Protein AF-0000000075698407 (afdb_homodimer)

Solvent-accessible surface area (backbone atoms only — not comparable to full-atom values): 7975 Å² total; per-residue (Å²): 105,67,64,55,52,54,50,34,71,73,35,62,87,47,36,61,51,39,64,70,46,42,46,52,50,50,52,54,34,52,54,51,49,52,51,50,51,51,53,51,50,54,42,42,74,71,68,47,89,70,82,80,83,51,67,47,50,51,42,17,53,43,33,60,74,62,37,86,85,107,107,68,64,56,52,55,52,34,72,73,36,61,88,47,36,61,51,38,64,70,48,42,47,52,50,49,52,52,33,51,53,50,48,54,52,51,51,51,54,52,49,53,42,40,74,72,67,48,91,70,82,81,85,50,67,48,50,50,41,16,53,44,32,61,72,60,38,87,85,108

Nearest PDB structures (foldseek):
  3gei-assembly2_C  TM=5.687E-01  e=6.406E+00  Chlorobaculum tepidum
  3gee-assembly1_A-2  TM=4.417E-01  e=9.544E+00  Chlorobaculum tepidum
  3gei-assembly2_C  TM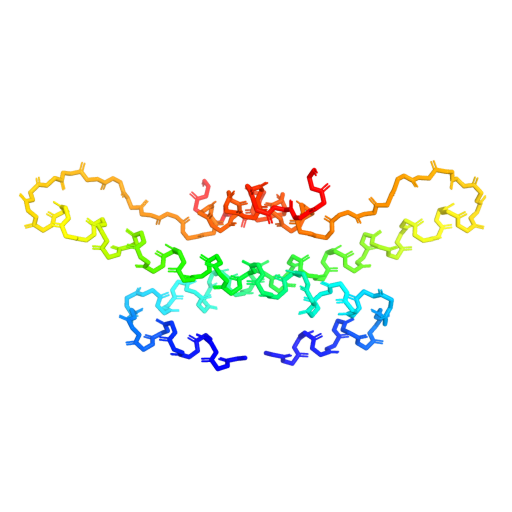=5.686E-01  e=6.406E+00  Chlorobaculum tepidum
  3gee-assembly1_A-2  TM=4.413E-01  e=9.544E+00  Chlorobaculum tepidum

Sequence (140 aa):
MEELQAVIREKPELKQYLEEKLFPTLTDGFEALLVEQELMSKRVNSGEKLPEIQPILFLAQYLMRHNPNAMEELQAVIREKPELKQYLEEKLFPTLTDGFEALLVEQELMSKRVNSGEKLPEIQPILFLAQYLMRHNPNA

Organism: Trichomonas vaginalis (strain ATCC PRA-98 / G3) (NCBI:txid412133)

Foldseek 3Di:
DVVVVVVCVVPVVCVCVCVPPVVVLLVVLVVVLVVVQVVVVVVVVVPDDDDDDDSVVSSVVSCVVRPPVD/DVVVVVVCVVPVVCVCVCVPPVVVLLVVLVVVLVVVQVVVVVVVVVPDDDDDDDSVVSSVVSCVVRPPVD

pLDDT: mean 88.74, std 9.6, range [54.16, 97.5]

Secondary structure (DSSP, 8-state):
-HHHHHHHHH-HHHHHHIIIIIHHHHHHHHHHHHHHHHHHHHHHHTT---PPP-HHHHHHHHHHHT-TT-/-HHHHHHHHH-HHHHHHIIIIIHHHHHHHHHHHHHHHHHHHHHHHTT---PPP-HHHHHHHHHHHT-TT-

Radius of gyration: 16.61 Å; Cα contacts (8 Å, |Δi|>4): 93; chains: 2; bounding box: 27×57×36 Å

Structure (mmCIF, N/CA/C/O backbone):
data_AF-0000000075698407-model_v1
#
loop_
_entity.id
_entity.type
_entity.pdbx_description
1 polymer 'Uncharacterized protein'
#
loop_
_atom_site.group_PDB
_atom_site.id
_atom_site.type_symbol
_atom_site.label_atom_id
_atom_site.label_alt_id
_atom_site.label_comp_id
_atom_site.label_asym_id
_atom_site.label_entity_id
_atom_site.label_seq_id
_atom_site.pdbx_PDB_ins_code
_atom_site.Cartn_x
_atom_site.Cartn_y
_atom_site.Cartn_z
_atom_site.occupancy
_atom_site.B_iso_or_equiv
_atom_site.auth_seq_id
_atom_site.auth_comp_id
_atom_site.auth_asym_id
_atom_site.auth_atom_id
_atom_site.pdbx_PDB_model_num
ATOM 1 N N . MET A 1 1 ? 3.305 -6.723 11.586 1 54.62 1 MET A N 1
ATOM 2 C CA . MET A 1 1 ? 4.43 -7.363 10.914 1 54.62 1 MET A CA 1
ATOM 3 C C . MET A 1 1 ? 4.199 -8.867 10.773 1 54.62 1 MET A C 1
ATOM 5 O O . MET A 1 1 ? 4.762 -9.508 9.883 1 54.62 1 MET A O 1
ATOM 9 N N . GLU A 1 2 ? 3.338 -9.352 11.797 1 64.25 2 GLU A N 1
ATOM 10 C CA . GLU A 1 2 ? 3.119 -10.797 11.805 1 64.25 2 GLU A CA 1
ATOM 11 C C . GLU A 1 2 ? 2.346 -11.242 10.57 1 64.25 2 GLU A C 1
ATOM 13 O O . GLU A 1 2 ? 2.557 -12.352 10.062 1 64.25 2 GLU A O 1
ATOM 18 N N . GLU A 1 3 ? 1.63 -10.391 10.102 1 66.31 3 GLU A N 1
ATOM 19 C CA . GLU A 1 3 ? 0.819 -10.703 8.93 1 66.31 3 GLU A CA 1
ATOM 20 C C . GLU A 1 3 ? 1.688 -10.875 7.688 1 66.31 3 GLU A C 1
ATOM 22 O O . GLU A 1 3 ? 1.473 -11.789 6.891 1 66.31 3 GLU A O 1
ATOM 27 N N . LEU A 1 4 ? 2.66 -10.125 7.672 1 67.62 4 LEU A N 1
ATOM 28 C CA . LEU A 1 4 ? 3.576 -10.211 6.539 1 67.62 4 LEU A CA 1
ATOM 29 C C . LEU A 1 4 ? 4.348 -11.531 6.566 1 67.62 4 LEU A C 1
ATOM 31 O O . LEU A 1 4 ? 4.578 -12.141 5.52 1 67.62 4 LEU A O 1
ATOM 35 N N . GLN A 1 5 ? 4.691 -11.82 7.797 1 74.38 5 GLN A N 1
ATOM 36 C CA . GLN A 1 5 ? 5.391 -13.094 7.945 1 74.38 5 GLN A CA 1
ATOM 37 C C . GLN A 1 5 ? 4.512 -14.258 7.492 1 74.38 5 GLN A C 1
ATOM 39 O O . GLN A 1 5 ? 5 -15.195 6.852 1 74.38 5 GLN A O 1
ATOM 44 N N . ALA A 1 6 ? 3.209 -14.172 7.855 1 77.12 6 ALA A N 1
ATOM 45 C CA . ALA A 1 6 ? 2.266 -15.195 7.41 1 77.12 6 ALA A CA 1
ATOM 46 C C . ALA A 1 6 ? 2.182 -15.242 5.887 1 77.12 6 ALA A C 1
ATOM 48 O O . ALA A 1 6 ? 2.156 -16.312 5.293 1 77.12 6 ALA A O 1
ATOM 49 N N . VAL A 1 7 ? 2.225 -14.125 5.234 1 74.69 7 VAL A N 1
ATOM 50 C CA . VAL A 1 7 ? 2.15 -14.023 3.781 1 74.69 7 VAL A CA 1
ATOM 51 C C . VAL A 1 7 ? 3.377 -14.68 3.154 1 74.69 7 VAL A C 1
ATOM 53 O O . VAL A 1 7 ? 3.254 -15.461 2.205 1 74.69 7 VAL A O 1
ATOM 56 N N . ILE A 1 8 ? 4.52 -14.477 3.705 1 75.44 8 ILE A N 1
ATOM 57 C CA . ILE A 1 8 ? 5.781 -15 3.188 1 75.44 8 ILE A CA 1
ATOM 58 C C . ILE A 1 8 ? 5.832 -16.516 3.373 1 75.44 8 ILE A C 1
ATOM 60 O O . ILE A 1 8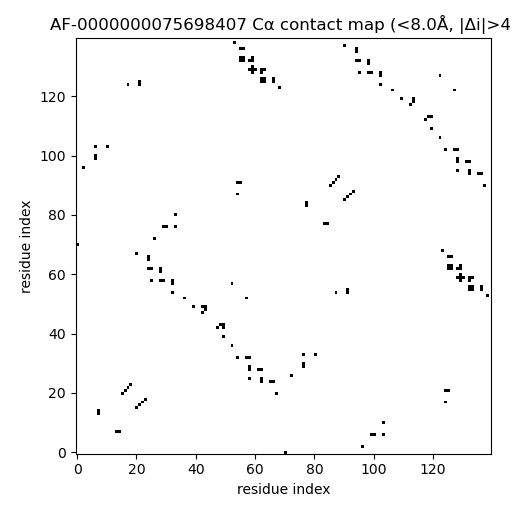 ? 6.324 -17.234 2.506 1 75.44 8 ILE A O 1
ATOM 64 N N . ARG A 1 9 ? 5.324 -16.938 4.402 1 82.38 9 ARG A N 1
ATOM 65 C CA . ARG A 1 9 ? 5.312 -18.375 4.668 1 82.38 9 ARG A CA 1
ATOM 66 C C . ARG A 1 9 ? 4.406 -19.109 3.688 1 82.38 9 ARG A C 1
ATOM 68 O O . ARG A 1 9 ? 4.711 -20.219 3.262 1 82.38 9 ARG A O 1
ATOM 75 N N . GLU A 1 10 ? 3.387 -18.453 3.266 1 82.38 10 GLU A N 1
ATOM 76 C CA . GLU A 1 10 ? 2.408 -19.078 2.383 1 82.38 10 GLU A CA 1
ATOM 77 C C . GLU A 1 10 ? 2.885 -19.062 0.934 1 82.38 10 GLU A C 1
ATOM 79 O O . GLU A 1 10 ? 2.539 -19.953 0.154 1 82.38 10 GLU A O 1
ATOM 84 N N . LYS A 1 11 ? 3.645 -18.094 0.591 1 82.94 11 LYS A N 1
ATOM 85 C CA . LYS A 1 11 ? 4.109 -18 -0.791 1 82.94 11 LYS A CA 1
ATOM 86 C C . LYS A 1 11 ? 5.57 -17.562 -0.85 1 82.94 11 LYS A C 1
ATOM 88 O O . LYS A 1 11 ? 5.871 -16.391 -1.085 1 82.94 11 LYS A O 1
ATOM 93 N N . PRO A 1 12 ? 6.344 -18.531 -0.769 1 83.56 12 PRO A N 1
ATOM 94 C CA . PRO A 1 12 ? 7.781 -18.234 -0.743 1 83.56 12 PRO A CA 1
ATOM 95 C C . PRO A 1 12 ? 8.273 -17.609 -2.041 1 83.56 12 PRO A C 1
ATOM 97 O O . PRO A 1 12 ? 9.227 -16.828 -2.025 1 83.56 12 PRO A O 1
ATOM 100 N N . GLU A 1 13 ? 7.602 -17.875 -3.139 1 81.31 13 GLU A N 1
ATOM 101 C CA . GLU A 1 13 ? 8.039 -17.359 -4.43 1 81.31 13 GLU A CA 1
ATOM 102 C C . GLU A 1 13 ? 7.84 -15.844 -4.508 1 81.31 13 GLU A C 1
ATOM 104 O O . GLU A 1 13 ? 8.469 -15.172 -5.324 1 81.31 13 GLU A O 1
ATOM 109 N N . LEU A 1 14 ? 7.047 -15.305 -3.584 1 83.56 14 LEU A N 1
ATOM 110 C CA . LEU A 1 14 ? 6.766 -13.867 -3.572 1 83.56 14 LEU A CA 1
ATOM 111 C C . LEU A 1 14 ? 7.691 -13.141 -2.602 1 83.56 14 LEU A C 1
ATOM 113 O O . LEU A 1 14 ? 7.812 -11.914 -2.654 1 83.56 14 LEU A O 1
ATOM 117 N N . LYS A 1 15 ? 8.281 -13.914 -1.801 1 85.81 15 LYS A N 1
ATOM 118 C CA . LYS A 1 15 ? 9.078 -13.328 -0.721 1 85.81 15 LYS A CA 1
ATOM 119 C C . LYS A 1 15 ? 10.117 -12.359 -1.267 1 85.81 15 LYS A C 1
ATOM 121 O O . LYS A 1 15 ? 10.219 -11.219 -0.809 1 85.81 15 LYS A O 1
ATOM 126 N N . GLN A 1 16 ? 10.828 -12.852 -2.193 1 88 16 GLN A N 1
ATOM 127 C CA . GLN A 1 16 ? 11.906 -12.031 -2.74 1 88 16 GLN A CA 1
ATOM 128 C C . GLN A 1 16 ? 11.359 -10.75 -3.355 1 88 16 GLN A C 1
ATOM 130 O O . GLN A 1 16 ? 11.898 -9.664 -3.129 1 88 16 GLN A O 1
ATOM 135 N N . TYR A 1 17 ? 10.32 -10.828 -4.051 1 88.31 17 TYR A N 1
ATOM 136 C CA . TYR A 1 17 ? 9.719 -9.648 -4.668 1 88.31 17 TYR A CA 1
ATOM 137 C C . TYR A 1 17 ? 9.188 -8.695 -3.613 1 88.31 17 TYR A C 1
ATOM 139 O O . TYR A 1 17 ? 9.359 -7.477 -3.727 1 88.31 17 TYR A O 1
ATOM 147 N N . LEU A 1 18 ? 8.617 -9.273 -2.627 1 88 18 LEU A N 1
ATOM 148 C CA . LEU A 1 18 ? 8.039 -8.438 -1.577 1 88 18 LEU A CA 1
ATOM 149 C C . LEU A 1 18 ? 9.133 -7.684 -0.825 1 88 18 LEU A C 1
ATOM 151 O O . LEU A 1 18 ? 9.016 -6.477 -0.599 1 88 18 LEU A O 1
ATOM 155 N N . GLU A 1 19 ? 10.164 -8.359 -0.503 1 89 19 GLU A N 1
ATOM 156 C CA . GLU A 1 19 ? 11.227 -7.77 0.309 1 89 19 GLU A CA 1
ATOM 157 C C . GLU A 1 19 ? 12.086 -6.809 -0.513 1 89 19 GLU A C 1
ATOM 159 O O . GLU A 1 19 ? 12.531 -5.777 -0.006 1 89 19 GLU A O 1
ATOM 164 N N . GLU A 1 20 ? 12.211 -7.09 -1.747 1 91.56 20 GLU A N 1
ATOM 165 C CA . GLU A 1 20 ? 13.188 -6.348 -2.535 1 91.56 20 GLU A CA 1
ATOM 166 C C . GLU A 1 20 ? 12.523 -5.223 -3.324 1 91.56 20 GLU A C 1
ATOM 168 O O . GLU A 1 20 ? 13.18 -4.238 -3.676 1 91.56 20 GLU A O 1
ATOM 173 N N . LYS A 1 21 ? 11.328 -5.402 -3.613 1 93 21 LYS A N 1
ATOM 174 C CA . LYS A 1 21 ? 10.672 -4.422 -4.477 1 93 21 LYS A CA 1
ATOM 175 C C . LYS A 1 21 ? 9.5 -3.754 -3.756 1 93 21 LYS A C 1
ATOM 177 O O . LYS A 1 21 ? 9.492 -2.533 -3.576 1 93 21 LYS A O 1
ATOM 182 N N . LEU A 1 22 ? 8.648 -4.578 -3.246 1 91.88 22 LEU A N 1
ATOM 183 C CA . LEU A 1 22 ? 7.402 -4.027 -2.729 1 91.88 22 LEU A CA 1
ATOM 184 C C . LEU A 1 22 ? 7.637 -3.289 -1.415 1 91.88 22 LEU A C 1
ATOM 186 O O . LEU A 1 22 ? 7.172 -2.16 -1.243 1 91.88 22 LEU A O 1
ATOM 190 N N . PHE A 1 23 ? 8.391 -3.881 -0.516 1 90.38 23 PHE A N 1
ATOM 191 C CA . PHE A 1 23 ? 8.547 -3.289 0.808 1 90.38 23 PHE A CA 1
ATOM 192 C C . PHE A 1 23 ? 9.328 -1.981 0.729 1 90.38 23 PHE A C 1
ATOM 194 O O . PHE A 1 23 ? 8.906 -0.97 1.3 1 90.38 23 PHE A O 1
ATOM 201 N N . PRO A 1 24 ? 10.383 -1.93 -0.02 1 93.12 24 PRO A N 1
ATOM 202 C CA . PRO A 1 24 ? 11.062 -0.644 -0.167 1 93.12 24 PRO A CA 1
ATOM 203 C C . PRO A 1 24 ? 10.188 0.421 -0.823 1 93.12 24 PRO A C 1
ATOM 205 O O . PRO A 1 24 ? 10.164 1.567 -0.37 1 93.12 24 PRO A O 1
ATOM 208 N N . THR A 1 25 ? 9.461 -0.001 -1.836 1 94.75 25 THR A N 1
ATOM 209 C CA . THR A 1 25 ? 8.594 0.944 -2.533 1 94.75 25 THR A CA 1
ATOM 210 C C . THR A 1 25 ? 7.504 1.466 -1.604 1 94.75 25 THR A C 1
ATOM 212 O O . THR A 1 25 ? 7.184 2.656 -1.62 1 94.75 25 THR A O 1
ATOM 215 N N . LEU A 1 26 ? 6.969 0.581 -0.754 1 93.31 26 LEU A N 1
ATOM 216 C CA . LEU A 1 26 ? 5.961 0.97 0.225 1 93.31 26 LEU A CA 1
ATOM 217 C C . LEU A 1 26 ? 6.551 1.913 1.269 1 93.31 26 LEU A C 1
ATOM 219 O O . LEU A 1 26 ? 5.922 2.906 1.641 1 93.31 26 LEU A O 1
ATOM 223 N N . THR A 1 27 ? 7.746 1.599 1.722 1 92.12 27 THR A N 1
ATOM 224 C CA . THR A 1 27 ? 8.422 2.449 2.697 1 92.12 27 THR A CA 1
ATOM 225 C C . THR A 1 27 ? 8.664 3.842 2.123 1 92.12 27 THR A C 1
ATOM 227 O O . THR A 1 27 ? 8.375 4.848 2.775 1 92.12 27 THR A O 1
ATOM 230 N N . ASP A 1 28 ? 9.148 3.865 0.912 1 93.75 28 ASP A N 1
ATOM 231 C CA . ASP A 1 28 ? 9.344 5.145 0.239 1 93.75 28 ASP A CA 1
ATOM 232 C C . ASP A 1 28 ? 8.016 5.887 0.073 1 93.75 28 ASP A C 1
ATOM 234 O O . ASP A 1 28 ? 7.961 7.109 0.209 1 93.75 28 ASP A O 1
ATOM 238 N N . GLY A 1 29 ? 6.941 5.141 -0.165 1 94.38 29 GLY A N 1
ATOM 239 C CA . GLY A 1 29 ? 5.617 5.727 -0.295 1 94.38 29 GLY A CA 1
ATOM 240 C C . GLY A 1 29 ? 5.113 6.348 0.993 1 94.38 29 GLY A C 1
ATOM 241 O O . GLY A 1 29 ? 4.523 7.43 0.977 1 94.38 29 GLY A O 1
ATOM 242 N N . PHE A 1 30 ? 5.43 5.723 2.102 1 92 30 PHE A N 1
ATOM 243 C CA . PHE A 1 30 ? 5.055 6.266 3.402 1 92 30 PHE A CA 1
ATOM 244 C C . PHE A 1 30 ? 5.832 7.543 3.701 1 92 30 PHE A C 1
ATOM 246 O O . PHE A 1 30 ? 5.262 8.516 4.203 1 92 30 PHE A O 1
ATOM 253 N N . GLU A 1 31 ? 7.047 7.504 3.365 1 92.25 31 GLU A N 1
ATOM 254 C CA . GLU A 1 31 ? 7.859 8.703 3.582 1 92.25 31 GLU A CA 1
ATOM 255 C C . GLU A 1 31 ? 7.352 9.867 2.742 1 92.25 31 GLU A C 1
ATOM 257 O O . GLU A 1 31 ? 7.254 11 3.232 1 92.25 31 GLU A O 1
ATOM 262 N N . ALA A 1 32 ? 7.035 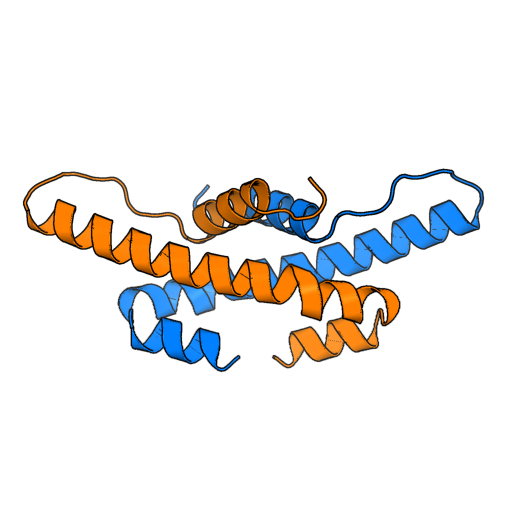9.57 1.54 1 94.19 32 ALA A N 1
ATOM 263 C CA . ALA A 1 32 ? 6.5 10.594 0.651 1 94.19 32 ALA A CA 1
ATOM 264 C C . ALA A 1 32 ? 5.176 11.141 1.18 1 94.19 32 ALA A C 1
ATOM 266 O O . ALA A 1 32 ? 4.906 12.344 1.078 1 94.19 32 ALA A O 1
ATOM 267 N N . LEU A 1 33 ? 4.355 10.312 1.742 1 93.81 33 LEU A N 1
ATOM 268 C CA . LEU A 1 33 ? 3.088 10.719 2.338 1 93.81 33 LEU A CA 1
ATOM 269 C C . LEU A 1 33 ? 3.318 11.703 3.484 1 93.81 33 LEU A C 1
ATOM 271 O O . LEU A 1 33 ? 2.611 12.703 3.6 1 93.81 33 LEU A O 1
ATOM 275 N N . LEU A 1 34 ? 4.293 11.43 4.32 1 91.62 34 LEU A N 1
ATOM 276 C CA . LEU A 1 34 ? 4.598 12.305 5.453 1 91.62 34 LEU A CA 1
ATOM 277 C C . LEU A 1 34 ? 5.059 13.672 4.977 1 91.62 34 LEU A C 1
ATOM 279 O O . LEU A 1 34 ? 4.676 14.695 5.551 1 91.62 34 LEU A O 1
ATOM 283 N N . VAL A 1 35 ? 5.836 13.633 3.93 1 93.56 35 VAL A N 1
ATOM 284 C CA . VAL A 1 35 ? 6.312 14.891 3.365 1 93.56 35 VAL A CA 1
ATOM 285 C C . VAL A 1 35 ? 5.133 15.695 2.824 1 93.56 35 VAL A C 1
ATOM 287 O O . VAL A 1 35 ? 5.016 16.891 3.088 1 93.56 35 VAL A O 1
ATOM 290 N N . GLU A 1 36 ? 4.234 15 2.109 1 93.69 36 GLU A N 1
ATOM 291 C CA . GLU A 1 36 ? 3.049 15.648 1.559 1 93.69 36 GLU A CA 1
ATOM 292 C C . GLU A 1 36 ? 2.186 16.25 2.666 1 93.69 36 GLU A C 1
ATOM 294 O O . GLU A 1 36 ? 1.692 17.375 2.535 1 93.69 36 GLU A O 1
ATOM 299 N N . GLN A 1 37 ? 2.012 15.531 3.66 1 91.62 37 GLN A N 1
ATOM 300 C CA . GLN A 1 37 ? 1.212 15.992 4.789 1 91.62 37 GLN A CA 1
ATOM 301 C C . GLN A 1 37 ? 1.826 17.234 5.426 1 91.62 37 GLN A C 1
ATOM 303 O O . GLN A 1 37 ? 1.109 18.172 5.801 1 91.62 37 GLN A O 1
ATOM 308 N N . GLU A 1 38 ? 3.086 17.234 5.613 1 91.69 38 GLU A N 1
ATOM 309 C CA . GLU A 1 38 ? 3.791 18.375 6.195 1 91.69 38 GLU A CA 1
ATOM 310 C C . GLU A 1 38 ? 3.646 19.625 5.324 1 91.69 38 GLU A C 1
ATOM 312 O O . GLU A 1 38 ? 3.363 20.719 5.828 1 91.69 38 GLU A O 1
ATOM 317 N N . LEU A 1 39 ? 3.824 19.438 4.059 1 94.19 39 LEU A N 1
ATOM 318 C CA . LEU A 1 39 ? 3.703 20.547 3.119 1 94.19 39 LEU A CA 1
ATOM 319 C C . LEU A 1 39 ? 2.291 21.125 3.137 1 94.19 39 LEU A C 1
ATOM 321 O O . LEU A 1 39 ? 2.113 22.344 3.189 1 94.19 39 LEU A O 1
ATOM 325 N N . MET A 1 40 ? 1.319 20.266 3.1 1 93.12 40 MET A N 1
ATOM 326 C CA . MET A 1 40 ? -0.076 20.688 3.125 1 93.12 40 MET A CA 1
ATOM 327 C C . MET A 1 40 ? -0.397 21.422 4.426 1 93.12 40 MET A C 1
ATOM 329 O O . MET A 1 40 ? -1.111 22.422 4.418 1 93.12 40 MET A O 1
ATOM 333 N N . SER A 1 41 ? 0.141 20.906 5.492 1 92.19 41 SER A N 1
ATOM 334 C CA . SER A 1 41 ? -0.086 21.531 6.789 1 92.19 41 SER A CA 1
ATOM 335 C C . SER A 1 41 ? 0.478 22.953 6.816 1 92.19 41 SER A C 1
ATOM 337 O O . SER A 1 41 ? -0.167 23.875 7.32 1 92.19 41 SER A O 1
ATOM 339 N N . LYS A 1 42 ? 1.632 23.141 6.27 1 95.06 42 LYS A N 1
ATOM 340 C CA . LYS A 1 42 ? 2.262 24.453 6.207 1 95.06 42 LYS A CA 1
ATOM 341 C C . LYS A 1 42 ? 1.433 25.422 5.371 1 95.06 42 LYS A C 1
ATOM 343 O O . LYS A 1 42 ? 1.26 26.578 5.742 1 95.06 42 LYS A O 1
ATOM 348 N N . ARG A 1 43 ? 0.914 24.938 4.273 1 96.44 43 ARG A N 1
ATOM 349 C CA . ARG A 1 43 ? 0.107 25.766 3.385 1 96.44 43 ARG A CA 1
ATOM 350 C C . ARG A 1 43 ? -1.214 26.156 4.043 1 96.44 43 ARG A C 1
ATOM 352 O O . ARG A 1 43 ? -1.632 27.312 3.977 1 96.44 43 ARG A O 1
ATOM 359 N N . VAL A 1 44 ? -1.871 25.203 4.691 1 94.69 44 VAL A N 1
ATOM 360 C CA . VAL A 1 44 ? -3.133 25.469 5.379 1 94.69 44 VAL A CA 1
ATOM 361 C C . VAL A 1 44 ? -2.906 26.453 6.52 1 94.69 44 VAL A C 1
ATOM 363 O O . VAL A 1 44 ? -3.701 27.375 6.719 1 94.69 44 VAL A O 1
ATOM 366 N N . ASN A 1 45 ? -1.777 26.328 7.219 1 95.56 45 ASN A N 1
ATOM 367 C CA . ASN A 1 45 ? -1.452 27.219 8.328 1 95.56 45 ASN A CA 1
ATOM 368 C C . ASN A 1 45 ? -1.138 28.625 7.836 1 95.56 45 ASN A C 1
ATOM 370 O O . ASN A 1 45 ? -1.193 29.578 8.609 1 95.56 45 ASN A O 1
ATOM 374 N N . SER A 1 46 ? -0.86 28.797 6.566 1 96.94 46 SER A N 1
ATOM 375 C CA . SER A 1 46 ? -0.59 30.094 5.973 1 96.94 46 SER A CA 1
ATOM 376 C C . SER A 1 46 ? -1.858 30.719 5.387 1 96.94 46 SER A C 1
ATOM 378 O O . SER A 1 46 ? -1.812 31.781 4.781 1 96.94 46 SER A O 1
ATOM 380 N N . GLY A 1 47 ? -2.896 29.938 5.332 1 96.44 47 GLY A N 1
ATOM 381 C CA . GLY A 1 47 ? -4.18 30.531 5 1 96.44 47 GLY A CA 1
ATOM 382 C C . GLY A 1 47 ? -4.836 29.891 3.789 1 96.44 47 GLY A C 1
ATOM 383 O O . GLY A 1 47 ? -5.949 30.266 3.41 1 96.44 47 GLY A O 1
ATOM 384 N N . GLU A 1 48 ? -4.176 28.875 3.188 1 96.75 48 GLU A N 1
ATOM 385 C CA . GLU A 1 48 ? -4.734 28.219 2.016 1 96.75 48 GLU A CA 1
ATOM 386 C C . GLU A 1 48 ? -5.797 27.188 2.418 1 96.75 48 GLU A C 1
ATOM 388 O O . GLU A 1 48 ? -5.648 26.5 3.426 1 96.75 48 GLU A O 1
ATOM 393 N N . LYS A 1 49 ? -6.848 27.312 1.737 1 96.25 49 LYS A N 1
ATOM 394 C CA . LYS A 1 49 ? -7.871 26.281 1.898 1 96.25 49 LYS A CA 1
ATOM 395 C C . LYS A 1 49 ? -7.629 25.109 0.947 1 96.25 49 LYS A C 1
ATOM 397 O O . LYS A 1 49 ? -7.797 25.25 -0.266 1 96.25 49 LYS A O 1
ATOM 402 N N . LEU A 1 50 ? -7.129 23.922 1.561 1 94.12 50 LEU A N 1
ATOM 403 C CA . LEU A 1 50 ? -6.812 22.734 0.772 1 94.12 50 LEU A CA 1
ATOM 404 C C . LEU A 1 50 ? -7.641 21.531 1.233 1 94.12 50 LEU A C 1
ATOM 406 O O . LEU A 1 50 ? -8.031 21.453 2.4 1 94.12 50 LEU A O 1
ATOM 410 N N . PRO A 1 51 ? -7.84 20.734 0.264 1 91.19 51 PRO A N 1
ATOM 411 C CA . PRO A 1 51 ? -8.531 19.516 0.697 1 91.19 51 PRO A CA 1
ATOM 412 C C . PRO A 1 51 ? -7.664 18.641 1.597 1 91.19 51 PRO A C 1
ATOM 414 O O . PRO A 1 51 ? -6.438 18.766 1.608 1 91.19 51 PRO A O 1
ATOM 417 N N . GLU A 1 52 ? -8.273 17.75 2.381 1 86.75 52 GLU A N 1
ATOM 418 C CA . GLU A 1 52 ? -7.547 16.812 3.227 1 86.75 52 GLU A CA 1
ATOM 419 C C . GLU A 1 52 ? -6.855 15.742 2.391 1 86.75 52 GLU A C 1
ATOM 421 O O . GLU A 1 52 ? -7.41 15.273 1.395 1 86.75 52 GLU A O 1
ATOM 426 N N . ILE A 1 53 ? -5.738 15.375 2.816 1 90.44 53 ILE A N 1
ATOM 427 C CA . ILE A 1 53 ? -5.035 14.281 2.164 1 90.44 53 ILE A CA 1
ATOM 428 C C . ILE A 1 53 ? -5.75 12.961 2.449 1 90.44 53 ILE A C 1
ATOM 430 O O . ILE A 1 53 ? -6.254 12.75 3.555 1 90.44 53 ILE A O 1
ATOM 434 N N . GLN A 1 54 ? -5.797 12.188 1.43 1 92.75 54 GLN A N 1
ATOM 435 C CA . GLN A 1 54 ? -6.27 10.812 1.566 1 92.75 54 GLN A CA 1
ATOM 436 C C . GLN A 1 54 ? -5.105 9.82 1.535 1 92.75 54 GLN A C 1
ATOM 438 O O . GLN A 1 54 ? -4.668 9.406 0.462 1 92.75 54 GLN A O 1
ATOM 443 N N . PRO A 1 55 ? -4.715 9.375 2.658 1 94 55 PRO A N 1
ATOM 444 C CA . PRO A 1 55 ? -3.475 8.594 2.734 1 94 55 PRO A CA 1
ATOM 445 C C . PRO A 1 55 ? -3.52 7.332 1.88 1 94 55 PRO A C 1
ATOM 447 O O . PRO A 1 55 ? -2.547 7.012 1.191 1 94 55 PRO A O 1
ATOM 450 N N . ILE A 1 56 ? -4.613 6.656 1.916 1 96.44 56 ILE A N 1
ATOM 451 C CA . ILE A 1 56 ? -4.738 5.414 1.16 1 96.44 56 ILE A CA 1
ATOM 452 C C . ILE A 1 56 ? -4.641 5.707 -0.335 1 96.44 56 ILE A C 1
ATOM 454 O O . ILE A 1 56 ? -3.9 5.039 -1.059 1 96.44 56 ILE A O 1
ATOM 458 N N . LEU A 1 57 ? -5.316 6.754 -0.781 1 96 57 LEU A N 1
ATOM 459 C CA . LEU A 1 57 ? -5.277 7.109 -2.195 1 96 57 LEU A CA 1
ATOM 460 C C . LEU A 1 57 ? -3.902 7.641 -2.584 1 96 57 LEU A C 1
ATOM 462 O O . LEU A 1 57 ? -3.404 7.348 -3.674 1 96 57 LEU A O 1
ATOM 466 N N . PHE A 1 58 ? -3.363 8.367 -1.688 1 95.81 58 PHE A N 1
ATOM 467 C CA . PHE A 1 58 ? -2.014 8.852 -1.951 1 95.81 58 PHE A CA 1
ATOM 468 C C . PHE A 1 58 ? -1.053 7.688 -2.164 1 95.81 58 PHE A C 1
ATOM 470 O O . PHE A 1 58 ? -0.292 7.672 -3.135 1 95.81 58 PHE A O 1
ATOM 477 N N . LEU A 1 59 ? -1.134 6.734 -1.281 1 96.44 59 LEU A N 1
ATOM 478 C CA . LEU A 1 59 ? -0.235 5.59 -1.373 1 96.44 59 LEU A CA 1
ATOM 479 C C . LEU A 1 59 ? -0.516 4.777 -2.633 1 96.44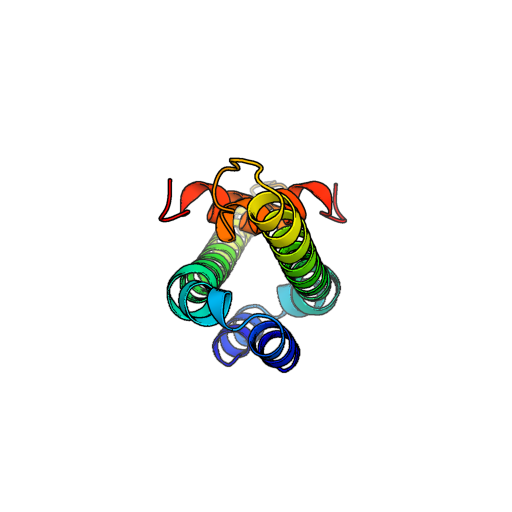 59 LEU A C 1
ATOM 481 O O . LEU A 1 59 ? 0.413 4.312 -3.297 1 96.44 59 LEU A O 1
ATOM 485 N N . ALA A 1 60 ? -1.78 4.637 -2.975 1 97.38 60 ALA A N 1
ATOM 486 C CA . ALA A 1 60 ? -2.141 3.936 -4.203 1 97.38 60 ALA A CA 1
ATOM 487 C C . ALA A 1 60 ? -1.502 4.598 -5.422 1 97.38 60 ALA A C 1
ATOM 489 O O . ALA A 1 60 ? -0.879 3.924 -6.246 1 97.38 60 ALA A O 1
ATOM 490 N N . GLN A 1 61 ? -1.61 5.863 -5.488 1 97.19 61 GLN A N 1
ATOM 491 C CA . GLN A 1 61 ? -1.054 6.621 -6.605 1 97.19 61 GLN A CA 1
ATOM 492 C C . GLN A 1 61 ? 0.469 6.535 -6.621 1 97.19 61 GLN A C 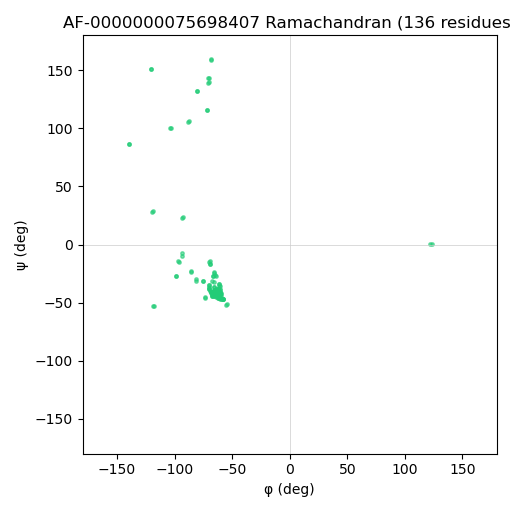1
ATOM 494 O O . GLN A 1 61 ? 1.076 6.406 -7.688 1 97.19 61 GLN A O 1
ATOM 499 N N . TYR A 1 62 ? 1.052 6.625 -5.469 1 97.44 62 TYR A N 1
ATOM 500 C CA . TYR A 1 62 ? 2.502 6.496 -5.387 1 97.44 62 TYR A CA 1
ATOM 501 C C . TYR A 1 62 ? 2.965 5.156 -5.945 1 97.44 62 TYR A C 1
ATOM 503 O O . TYR A 1 62 ? 3.914 5.094 -6.73 1 97.44 62 TYR A O 1
ATOM 511 N N . LEU A 1 63 ? 2.324 4.082 -5.551 1 96.94 63 LEU A N 1
ATOM 512 C CA . LEU A 1 63 ? 2.662 2.74 -6.008 1 96.94 63 LEU A CA 1
ATOM 513 C C . LEU A 1 63 ? 2.521 2.629 -7.52 1 96.94 63 LEU A C 1
ATOM 515 O O . LEU A 1 63 ? 3.361 2.016 -8.188 1 96.94 63 LEU A O 1
ATOM 519 N N . MET A 1 64 ? 1.452 3.24 -8.07 1 96.25 64 MET A N 1
ATOM 520 C CA . MET A 1 64 ? 1.251 3.215 -9.516 1 96.25 64 MET A CA 1
ATOM 521 C C . MET A 1 64 ? 2.404 3.902 -10.234 1 96.25 64 MET A C 1
ATOM 523 O O . MET A 1 64 ? 2.871 3.422 -11.266 1 96.25 64 MET A O 1
ATOM 527 N N . ARG A 1 65 ? 2.922 4.898 -9.625 1 96.12 65 ARG A N 1
ATOM 528 C CA . ARG A 1 65 ? 3.941 5.719 -10.273 1 96.12 65 ARG A CA 1
ATOM 529 C C . ARG A 1 65 ? 5.328 5.113 -10.086 1 96.12 65 ARG A C 1
ATOM 531 O O . ARG A 1 65 ? 6.246 5.398 -10.859 1 96.12 65 ARG A O 1
ATOM 538 N N . HIS A 1 66 ? 5.531 4.344 -9.148 1 94.19 66 HIS A N 1
ATOM 539 C CA . HIS A 1 66 ? 6.859 3.838 -8.812 1 94.19 66 HIS A CA 1
ATOM 540 C C . HIS A 1 66 ? 6.906 2.318 -8.906 1 94.19 66 HIS A C 1
ATOM 542 O O . HIS A 1 66 ? 7.664 1.67 -8.18 1 94.19 66 HIS A O 1
ATOM 548 N N . ASN A 1 67 ? 6.117 1.802 -9.703 1 90.06 67 ASN A N 1
ATOM 549 C CA . ASN A 1 67 ? 6.176 0.371 -9.984 1 90.06 67 ASN A CA 1
ATOM 550 C C . ASN A 1 67 ? 7.406 0.013 -10.812 1 90.06 67 ASN A C 1
ATOM 552 O O . ASN A 1 67 ? 7.574 0.51 -11.93 1 90.06 67 ASN A O 1
ATOM 556 N N . PRO A 1 68 ? 8.289 -0.743 -10.297 1 82 68 PRO A N 1
ATOM 557 C CA . PRO A 1 68 ? 9.531 -1.053 -11.008 1 82 68 PRO A CA 1
ATOM 558 C C . PRO A 1 68 ? 9.297 -1.872 -12.273 1 82 68 PRO A C 1
ATOM 560 O O . PRO A 1 68 ? 10.18 -1.963 -13.133 1 82 68 PRO A O 1
ATOM 563 N N . ASN A 1 69 ? 8.211 -2.553 -12.289 1 69.56 69 ASN A N 1
ATOM 564 C CA . ASN A 1 69 ? 7.93 -3.355 -13.477 1 69.56 69 ASN A CA 1
ATOM 565 C C . ASN A 1 69 ? 7.07 -2.588 -14.477 1 69.56 69 ASN A C 1
ATOM 567 O O . ASN A 1 69 ? 6.531 -3.176 -15.414 1 69.56 69 ASN A O 1
ATOM 571 N N . ALA A 1 70 ? 7.109 -1.312 -14.383 1 60.81 70 ALA A N 1
ATOM 572 C CA . ALA A 1 70 ? 6.352 -0.527 -15.352 1 60.81 70 ALA A CA 1
ATOM 573 C C . ALA A 1 70 ? 7.039 -0.528 -16.719 1 60.81 70 ALA A C 1
ATOM 575 O O . ALA A 1 70 ? 8.258 -0.695 -16.797 1 60.81 70 ALA A O 1
ATOM 576 N N . MET B 1 1 ? 8.758 -2.99 10.609 1 54.16 1 MET B N 1
ATOM 577 C CA . MET B 1 1 ? 7.832 -2.375 11.555 1 54.16 1 MET B CA 1
ATOM 578 C C . MET B 1 1 ? 8.398 -1.069 12.102 1 54.16 1 MET B C 1
ATOM 580 O O . MET B 1 1 ? 7.652 -0.205 12.562 1 54.16 1 MET B O 1
ATOM 584 N N . GLU B 1 2 ? 9.805 -1.081 12.062 1 64 2 GLU B N 1
ATOM 585 C CA . GLU B 1 2 ? 10.453 0.084 12.656 1 64 2 GLU B CA 1
ATOM 586 C C . GLU B 1 2 ? 10.172 1.346 11.852 1 64 2 GLU B C 1
ATOM 588 O O . GLU B 1 2 ? 10.086 2.441 12.406 1 64 2 GLU B O 1
ATOM 593 N N . GLU B 1 3 ? 9.945 1.146 10.688 1 65.88 3 GLU B N 1
ATOM 594 C CA . GLU B 1 3 ? 9.672 2.271 9.797 1 65.88 3 GLU B CA 1
ATOM 595 C C . GLU B 1 3 ? 8.32 2.904 10.102 1 65.88 3 GLU B C 1
ATOM 597 O O . GLU B 1 3 ? 8.188 4.129 10.133 1 65.88 3 GLU B O 1
ATOM 602 N N . LEU B 1 4 ? 7.461 2.076 10.461 1 66.88 4 LEU B N 1
ATOM 603 C CA . LEU B 1 4 ? 6.129 2.568 10.805 1 66.88 4 LEU B CA 1
ATOM 604 C C . LEU B 1 4 ? 6.168 3.385 12.094 1 66.88 4 LEU B C 1
ATOM 606 O O . LEU B 1 4 ? 5.5 4.414 12.203 1 66.88 4 LEU B O 1
ATOM 610 N N . GLN B 1 5 ? 6.965 2.811 12.961 1 74.31 5 GLN B N 1
ATOM 611 C CA . GLN B 1 5 ? 7.105 3.527 14.219 1 74.31 5 GLN B CA 1
ATOM 612 C C . GLN B 1 5 ? 7.703 4.914 14 1 74.31 5 GLN B C 1
ATOM 614 O O . GLN B 1 5 ? 7.277 5.883 14.633 1 74.31 5 GLN B O 1
ATOM 619 N N . ALA B 1 6 ? 8.711 4.973 13.102 1 77.25 6 ALA B N 1
ATOM 620 C CA . ALA B 1 6 ? 9.312 6.262 12.766 1 77.25 6 ALA B CA 1
ATOM 621 C C . ALA B 1 6 ? 8.273 7.207 12.164 1 77.25 6 ALA B C 1
ATOM 623 O O . ALA B 1 6 ? 8.234 8.391 12.516 1 77.25 6 ALA B O 1
ATOM 624 N N . VAL B 1 7 ? 7.387 6.734 11.352 1 74.88 7 VAL B N 1
ATOM 625 C CA . VAL B 1 7 ? 6.348 7.527 10.703 1 74.88 7 VAL B CA 1
ATOM 626 C C . VAL B 1 7 ? 5.383 8.07 11.758 1 74.88 7 VAL B C 1
ATOM 628 O O . VAL B 1 7 ? 5.035 9.25 11.734 1 74.88 7 VAL B O 1
ATOM 631 N N . ILE B 1 8 ? 5.031 7.273 12.703 1 75.44 8 ILE B N 1
ATOM 632 C CA . ILE B 1 8 ? 4.074 7.637 13.742 1 75.44 8 ILE B CA 1
ATOM 633 C C . ILE B 1 8 ? 4.695 8.672 14.672 1 75.44 8 ILE B C 1
ATOM 635 O O . ILE B 1 8 ? 4.016 9.602 15.117 1 75.44 8 ILE B O 1
ATOM 639 N N . ARG B 1 9 ? 5.879 8.516 14.922 1 82.5 9 ARG B N 1
ATOM 640 C CA . ARG B 1 9 ? 6.562 9.461 15.797 1 82.5 9 ARG B CA 1
ATOM 641 C C . ARG B 1 9 ? 6.641 10.844 15.148 1 82.5 9 ARG B C 1
ATOM 643 O O . ARG B 1 9 ? 6.516 11.859 15.828 1 82.5 9 ARG B O 1
ATOM 650 N N . GLU B 1 10 ? 6.734 10.852 13.859 1 82.38 10 GLU B N 1
ATOM 651 C CA . GLU B 1 10 ? 6.891 12.109 13.133 1 82.38 10 GLU B CA 1
ATOM 652 C C . GLU B 1 10 ? 5.543 12.797 12.938 1 82.38 10 GLU B C 1
ATOM 654 O O . GLU B 1 10 ? 5.473 14.031 12.891 1 82.38 10 GLU B O 1
ATOM 659 N N . LYS B 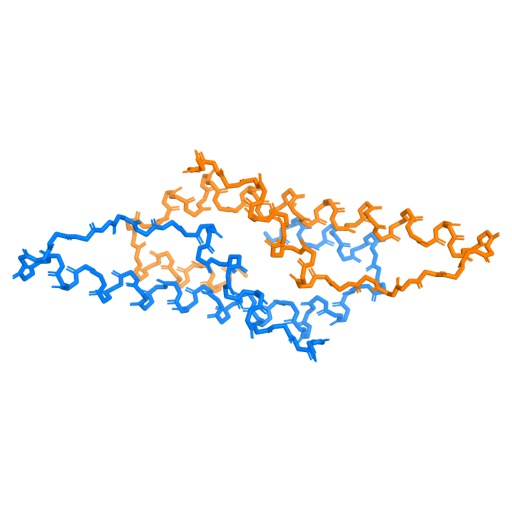1 11 ? 4.516 12.008 12.82 1 83.62 11 LYS B N 1
ATOM 660 C CA . LYS B 1 11 ? 3.201 12.594 12.586 1 83.62 11 LYS B CA 1
ATOM 661 C C . LYS B 1 11 ? 2.125 11.867 13.383 1 83.62 11 LYS B C 1
ATOM 663 O O . LYS B 1 11 ? 1.403 11.031 12.844 1 83.62 11 LYS B O 1
ATOM 668 N N . PRO B 1 12 ? 2.004 12.312 14.547 1 84.25 12 PRO B N 1
ATOM 669 C CA . PRO B 1 12 ? 1.047 11.641 15.43 1 84.25 12 PRO B CA 1
ATOM 670 C C . PRO B 1 12 ? -0.394 11.773 14.938 1 84.25 12 PRO B C 1
ATOM 672 O O . PRO B 1 12 ? -1.215 10.883 15.188 1 84.25 12 PRO B O 1
ATOM 675 N N . GLU B 1 13 ? -0.697 12.828 14.211 1 81.69 13 GLU B N 1
ATOM 676 C CA . GLU B 1 13 ? -2.062 13.055 13.75 1 81.69 13 GLU B CA 1
ATOM 677 C C . GLU B 1 13 ? -2.475 12.031 12.695 1 81.69 13 GLU B C 1
ATOM 679 O O . GLU B 1 13 ? -3.666 11.82 12.453 1 81.69 13 GLU B O 1
ATOM 684 N N . LEU B 1 14 ? -1.495 11.305 12.148 1 83.75 14 LEU B N 1
ATOM 685 C CA . LEU B 1 14 ? -1.767 10.305 11.117 1 83.75 14 LEU B CA 1
ATOM 686 C C . LEU B 1 14 ? -1.871 8.914 11.727 1 83.75 14 LEU B C 1
ATOM 688 O O . LEU B 1 14 ? -2.363 7.984 11.086 1 83.75 14 LEU B O 1
ATOM 692 N N . LYS B 1 15 ? -1.436 8.844 12.914 1 85.69 15 LYS B N 1
ATOM 693 C CA . LYS B 1 15 ? -1.324 7.535 13.555 1 85.69 15 LYS B CA 1
ATOM 694 C C . LYS B 1 15 ? -2.662 6.801 13.531 1 85.69 15 LYS B C 1
ATOM 696 O O . LYS B 1 15 ? -2.734 5.645 13.117 1 85.69 15 LYS B O 1
ATOM 701 N N . GLN B 1 16 ? -3.621 7.488 13.984 1 88 16 GLN B N 1
ATOM 702 C CA . GLN B 1 16 ? -4.934 6.855 14.07 1 88 16 GLN B CA 1
ATOM 703 C C . GLN B 1 16 ? -5.426 6.41 12.703 1 88 16 GLN B C 1
ATOM 705 O O . GLN B 1 16 ? -5.93 5.297 12.547 1 88 16 GLN B O 1
ATOM 710 N N . TYR B 1 17 ? -5.27 7.176 11.742 1 88.31 17 TYR B N 1
ATOM 711 C CA . TYR B 1 17 ? -5.699 6.832 10.391 1 88.31 17 TYR B CA 1
ATOM 712 C C . TYR B 1 17 ? -4.891 5.66 9.836 1 88.31 17 TYR B C 1
ATOM 714 O O . TYR B 1 17 ? -5.445 4.758 9.211 1 88.31 17 TYR B O 1
ATOM 722 N N . LEU B 1 18 ? -3.643 5.711 10.133 1 88 18 LEU B N 1
ATOM 723 C CA . LEU B 1 18 ? -2.781 4.648 9.633 1 88 18 LEU B CA 1
ATOM 724 C C . LEU B 1 18 ? -3.145 3.309 10.266 1 88 18 LEU B C 1
ATOM 726 O O . LEU B 1 18 ? -3.275 2.303 9.562 1 88 18 LEU B O 1
ATOM 730 N N . GLU B 1 19 ? -3.354 3.316 11.523 1 89.06 19 GLU B N 1
ATOM 731 C CA . GLU B 1 19 ? -3.604 2.076 12.258 1 89.06 19 GLU B CA 1
ATOM 732 C C . GLU B 1 19 ? -5.02 1.565 12.008 1 89.06 19 GLU B C 1
ATOM 734 O O . GLU B 1 19 ? -5.238 0.356 11.914 1 89.06 19 GLU B O 1
ATOM 739 N N . GLU B 1 20 ? -5.906 2.449 11.797 1 91.62 20 GLU B N 1
ATOM 740 C CA . GLU B 1 20 ? -7.309 2.045 11.781 1 91.62 20 GLU B CA 1
ATOM 741 C C . GLU B 1 20 ? -7.809 1.856 10.352 1 91.62 20 GLU B C 1
ATOM 743 O O . GLU B 1 20 ? -8.766 1.116 10.117 1 91.62 20 GLU B O 1
ATOM 748 N N . LYS B 1 21 ? -7.23 2.531 9.477 1 93 21 LYS B N 1
ATOM 749 C CA . LYS B 1 21 ? -7.742 2.488 8.109 1 93 21 LYS B CA 1
ATOM 750 C C . LYS B 1 21 ? -6.703 1.925 7.148 1 93 21 LYS B C 1
ATOM 752 O O . LYS B 1 21 ? -6.938 0.905 6.496 1 93 21 LYS B O 1
ATOM 757 N N . LEU B 1 22 ? -5.551 2.508 7.203 1 91.88 22 LEU B N 1
ATOM 758 C CA . LEU B 1 22 ? -4.57 2.178 6.176 1 91.88 22 LEU B CA 1
ATOM 759 C C . LEU B 1 22 ? -3.992 0.785 6.406 1 91.88 22 LEU B C 1
ATOM 761 O O . LEU B 1 22 ? -3.932 -0.027 5.48 1 91.88 22 LEU B O 1
ATOM 765 N N . PHE B 1 23 ? -3.621 0.476 7.633 1 90.31 23 PHE B N 1
ATOM 766 C CA . PHE B 1 23 ? -2.938 -0.785 7.891 1 90.31 23 PHE B CA 1
ATOM 767 C C . PHE B 1 23 ? -3.875 -1.965 7.672 1 90.31 23 PHE B C 1
ATOM 769 O O . PHE B 1 23 ? -3.514 -2.934 7 1 90.31 23 PHE B O 1
ATOM 776 N N . PRO B 1 24 ? -5.082 -1.882 8.117 1 93.06 24 PRO B N 1
ATOM 777 C CA . PRO B 1 24 ? -6.004 -2.979 7.812 1 93.06 24 PRO B CA 1
ATOM 778 C C . PRO B 1 24 ? -6.262 -3.137 6.316 1 93.06 24 PRO B C 1
ATOM 780 O O . PRO B 1 24 ? -6.266 -4.258 5.801 1 93.06 24 PRO B O 1
ATOM 783 N N . THR B 1 25 ? -6.418 -2.016 5.664 1 94.75 25 THR B N 1
ATOM 784 C CA . THR B 1 25 ? -6.68 -2.064 4.23 1 94.75 25 THR B CA 1
ATOM 785 C C . THR B 1 25 ? -5.488 -2.664 3.484 1 94.75 25 THR B C 1
ATOM 787 O O . THR B 1 25 ? -5.668 -3.461 2.561 1 94.75 25 THR B O 1
ATOM 790 N N . LEU B 1 26 ? -4.285 -2.312 3.908 1 93.38 26 LEU B N 1
ATOM 791 C CA . LEU B 1 26 ? -3.072 -2.869 3.32 1 93.38 26 LEU B CA 1
ATOM 792 C C . LEU B 1 26 ? -2.973 -4.367 3.594 1 93.38 26 LEU B C 1
ATOM 794 O O . LEU B 1 26 ? -2.617 -5.141 2.703 1 93.38 26 LEU B O 1
ATOM 798 N N . THR B 1 27 ? -3.275 -4.758 4.82 1 92.19 27 THR B N 1
ATOM 799 C CA . THR B 1 27 ? -3.248 -6.172 5.18 1 92.19 27 THR B CA 1
ATOM 800 C C . THR B 1 27 ? -4.238 -6.961 4.332 1 92.19 27 THR B C 1
ATOM 802 O O . THR B 1 27 ? -3.896 -8.016 3.783 1 92.19 27 THR B O 1
ATOM 805 N N . ASP B 1 28 ? -5.434 -6.43 4.219 1 93.81 28 ASP B N 1
ATOM 806 C CA . ASP B 1 28 ? -6.434 -7.07 3.365 1 93.81 28 ASP B CA 1
ATOM 807 C C . ASP B 1 28 ? -5.957 -7.137 1.916 1 93.81 28 ASP B C 1
ATOM 809 O O . ASP B 1 28 ? -6.195 -8.125 1.221 1 93.81 28 ASP B O 1
ATOM 813 N N . GLY B 1 29 ? -5.238 -6.113 1.486 1 94.5 29 GLY B N 1
ATOM 814 C CA . GLY B 1 29 ? -4.691 -6.082 0.14 1 94.5 29 GLY B CA 1
ATOM 815 C C . GLY B 1 29 ? -3.635 -7.145 -0.098 1 94.5 29 GLY B C 1
ATOM 816 O O . GLY B 1 29 ? -3.609 -7.777 -1.156 1 94.5 29 GLY B O 1
ATOM 817 N N . PHE B 1 30 ? -2.836 -7.414 0.905 1 91.88 30 PHE B N 1
ATOM 818 C CA . PHE B 1 30 ? -1.829 -8.461 0.811 1 91.88 30 PHE B CA 1
ATOM 819 C C . PHE B 1 30 ? -2.484 -9.836 0.743 1 91.88 30 PHE B C 1
ATOM 821 O O . PHE B 1 30 ? -2.07 -10.688 -0.045 1 91.88 30 PHE B O 1
ATOM 828 N N . GLU B 1 31 ? -3.471 -9.992 1.526 1 92.31 31 GLU B N 1
ATOM 829 C CA . GLU B 1 31 ? -4.18 -11.266 1.5 1 92.31 31 GLU B CA 1
ATOM 830 C C . GLU B 1 31 ? -4.828 -11.508 0.14 1 92.31 31 GLU B C 1
ATOM 832 O O . GLU B 1 31 ? -4.758 -12.617 -0.398 1 92.31 31 GLU B O 1
ATOM 837 N N . ALA B 1 32 ? -5.422 -10.477 -0.369 1 94.19 32 ALA B N 1
ATOM 838 C CA . ALA B 1 32 ? -6.043 -10.578 -1.686 1 94.19 32 ALA B CA 1
ATOM 839 C C . ALA B 1 32 ? -5.008 -10.898 -2.762 1 94.19 32 ALA B C 1
ATOM 841 O O . ALA B 1 32 ? -5.281 -11.664 -3.686 1 94.19 32 ALA B O 1
ATOM 842 N N . LEU B 1 33 ? -3.834 -10.344 -2.668 1 93.88 33 LEU B N 1
ATOM 843 C CA . LEU B 1 33 ? -2.744 -10.609 -3.598 1 93.88 33 LEU B CA 1
ATOM 844 C C . LEU B 1 33 ? -2.359 -12.086 -3.568 1 93.88 33 LEU B C 1
ATOM 846 O O . LEU B 1 33 ? -2.148 -12.703 -4.617 1 93.88 33 LEU B O 1
ATOM 850 N N . LEU B 1 34 ? -2.279 -12.664 -2.389 1 91.62 34 LEU B N 1
ATOM 851 C CA . LEU B 1 34 ? -1.919 -14.07 -2.246 1 91.62 34 LEU B CA 1
ATOM 852 C C . LEU B 1 34 ? -2.971 -14.969 -2.889 1 91.62 34 LEU B C 1
ATOM 854 O O . LEU B 1 34 ? -2.633 -15.961 -3.543 1 91.62 34 LEU B O 1
ATOM 858 N N . VAL B 1 35 ? -4.191 -14.57 -2.678 1 93.5 35 VAL B N 1
ATOM 859 C CA . VAL B 1 35 ? -5.285 -15.336 -3.27 1 93.5 35 VAL B CA 1
ATOM 860 C C . VAL B 1 35 ? -5.191 -15.273 -4.793 1 93.5 35 VAL B C 1
ATOM 862 O O . VAL B 1 35 ? -5.297 -16.297 -5.469 1 93.5 35 VAL B O 1
ATOM 865 N N . GLU B 1 36 ? -4.945 -14.062 -5.312 1 93.62 36 GLU B N 1
ATOM 866 C CA . GLU B 1 36 ? -4.812 -13.875 -6.754 1 93.62 36 GLU B CA 1
ATOM 867 C C . GLU B 1 36 ? -3.658 -14.711 -7.312 1 93.62 36 GLU B C 1
ATOM 869 O O . GLU B 1 36 ? -3.787 -15.328 -8.367 1 93.62 36 GLU B O 1
ATOM 874 N N . GLN B 1 37 ? -2.609 -14.688 -6.648 1 91.38 37 GLN B N 1
ATOM 875 C CA . GLN B 1 37 ? -1.439 -15.445 -7.074 1 91.38 37 GLN B CA 1
ATOM 876 C C . GLN B 1 37 ? -1.742 -16.938 -7.109 1 91.38 37 GLN B C 1
ATOM 878 O O . GLN B 1 37 ? -1.317 -17.641 -8.031 1 91.38 37 GLN B O 1
ATOM 883 N N . GLU B 1 38 ? -2.387 -17.438 -6.125 1 91.62 38 GLU B N 1
ATOM 884 C CA . GLU B 1 38 ? -2.748 -18.844 -6.055 1 91.62 38 GLU B CA 1
ATOM 885 C C . GLU B 1 38 ? -3.672 -19.234 -7.203 1 91.62 38 GLU B C 1
ATOM 887 O O . GLU B 1 38 ? -3.467 -20.266 -7.852 1 91.62 38 GLU B O 1
ATOM 892 N N . LEU B 1 39 ? -4.645 -18.422 -7.449 1 94.12 39 LEU B N 1
ATOM 893 C CA . LEU B 1 39 ? -5.586 -18.688 -8.531 1 94.12 39 LEU B CA 1
ATOM 894 C C . LEU B 1 39 ? -4.875 -18.703 -9.883 1 94.12 39 LEU B C 1
ATOM 896 O O . LEU B 1 39 ? -5.102 -19.594 -10.695 1 94.12 39 LEU B O 1
ATOM 900 N N . MET B 1 40 ? -4.039 -17.734 -10.102 1 93.06 40 MET B N 1
ATOM 901 C CA . MET B 1 40 ? -3.285 -17.641 -11.352 1 93.06 40 MET B CA 1
ATOM 902 C C . MET B 1 40 ? -2.371 -18.859 -11.523 1 93.06 40 MET B C 1
ATOM 904 O O . MET B 1 40 ? -2.242 -19.391 -12.625 1 93.06 40 MET B O 1
ATOM 908 N N . SER B 1 41 ? -1.782 -19.25 -10.422 1 92.19 41 SER B N 1
ATOM 909 C CA . SER B 1 41 ? -0.899 -20.406 -10.469 1 92.19 41 SER B CA 1
ATOM 910 C C . SER B 1 41 ? -1.662 -21.672 -10.875 1 92.19 41 SER B C 1
ATOM 912 O O . SER B 1 41 ? -1.18 -22.453 -11.688 1 92.19 41 SER B O 1
ATOM 914 N N . LYS B 1 42 ? -2.822 -21.844 -10.344 1 95.06 42 LYS B N 1
ATOM 915 C CA . LYS B 1 42 ? -3.66 -22.984 -10.672 1 95.06 42 LYS B CA 1
ATOM 916 C C . LYS B 1 42 ? -4.051 -22.984 -12.141 1 95.06 42 LYS B C 1
ATOM 918 O O . LYS B 1 42 ? -4.031 -24.031 -12.805 1 95.06 42 LYS B O 1
ATOM 923 N N . ARG B 1 43 ? -4.375 -21.844 -12.656 1 96.44 43 ARG B N 1
ATOM 924 C CA . ARG B 1 43 ? -4.77 -21.703 -14.055 1 96.44 43 ARG B CA 1
ATOM 925 C C . ARG B 1 43 ? -3.594 -21.969 -14.984 1 96.44 43 ARG B C 1
ATOM 927 O O . ARG B 1 43 ? -3.738 -22.688 -15.984 1 96.44 43 ARG B O 1
ATOM 934 N N . VAL B 1 44 ? -2.426 -21.422 -14.672 1 94.69 44 VAL B N 1
ATOM 935 C CA . VAL B 1 44 ? -1.227 -21.641 -15.469 1 94.69 44 VAL B CA 1
ATOM 936 C C . VAL B 1 44 ? -0.839 -23.109 -15.453 1 94.69 44 VAL B C 1
ATOM 938 O O . VAL B 1 44 ? -0.484 -23.688 -16.484 1 94.69 44 VAL B O 1
ATOM 941 N N . ASN B 1 45 ? -1.001 -23.734 -14.297 1 95.5 45 ASN B N 1
ATOM 942 C CA . ASN B 1 45 ? -0.673 -25.156 -14.164 1 95.5 45 ASN B CA 1
ATOM 943 C C . ASN B 1 45 ? -1.651 -26.031 -14.938 1 95.5 45 ASN B C 1
ATOM 945 O O . ASN B 1 45 ? -1.347 -27.188 -15.242 1 95.5 45 ASN B O 1
ATOM 949 N N . SER B 1 46 ? -2.799 -25.5 -15.312 1 96.94 46 SER B N 1
ATOM 950 C CA . SER B 1 46 ? -3.795 -26.234 -16.094 1 96.94 46 SER B CA 1
ATOM 951 C C . SER B 1 46 ? -3.615 -25.969 -17.594 1 96.94 46 SER B C 1
ATOM 953 O O . SER B 1 46 ? -4.41 -26.438 -18.406 1 96.94 46 SER B O 1
ATOM 955 N N . GLY B 1 47 ? -2.76 -25.062 -17.922 1 96.44 47 GLY B N 1
ATOM 956 C CA . GLY B 1 47 ? -2.389 -24.922 -19.312 1 96.44 47 GLY B CA 1
ATOM 957 C C . GLY B 1 47 ? -2.658 -23.547 -19.875 1 96.44 47 GLY B C 1
ATOM 958 O O . GLY B 1 47 ? -2.348 -23.266 -21.031 1 96.44 47 GLY B O 1
ATOM 959 N N . GLU B 1 48 ? -3.195 -22.625 -19.031 1 96.75 48 GLU B N 1
ATOM 960 C CA . GLU B 1 48 ? -3.484 -21.266 -19.5 1 96.75 48 GLU B CA 1
ATOM 961 C C . GLU B 1 48 ? -2.223 -20.406 -19.516 1 96.75 48 GLU B C 1
ATOM 963 O O . GLU B 1 48 ? -1.378 -20.516 -18.625 1 96.75 48 GLU B O 1
ATOM 968 N N . LYS B 1 49 ? -2.088 -19.781 -20.578 1 96.31 49 LYS B N 1
ATOM 969 C CA . LYS B 1 49 ? -1.021 -18.781 -20.656 1 96.31 49 LYS B CA 1
ATOM 970 C C . LYS B 1 49 ? -1.502 -17.422 -20.172 1 96.31 49 LYS B C 1
ATOM 972 O O . LYS B 1 49 ? -2.312 -16.766 -20.828 1 96.31 49 LYS B O 1
ATOM 977 N N . LEU B 1 50 ? -1.025 -17.031 -18.891 1 94.06 50 LEU B N 1
ATOM 978 C CA . LEU B 1 50 ? -1.434 -15.773 -18.281 1 94.06 50 LEU B CA 1
ATOM 979 C C . LEU B 1 50 ? -0.226 -14.883 -18 1 94.06 50 LEU B C 1
ATOM 981 O O . LEU B 1 50 ? 0.881 -15.383 -17.781 1 94.06 50 LEU B O 1
ATOM 985 N N . PRO B 1 51 ? -0.55 -13.648 -18.047 1 91.06 51 PRO B N 1
ATOM 986 C CA . PRO B 1 51 ? 0.561 -12.766 -17.688 1 91.06 51 PRO B CA 1
ATOM 987 C C . PRO B 1 51 ? 0.944 -12.883 -16.219 1 91.06 51 PRO B C 1
ATOM 989 O O . PRO B 1 51 ? 0.152 -13.367 -15.398 1 91.06 51 PRO B O 1
ATOM 992 N N . GLU B 1 52 ? 2.152 -12.5 -15.852 1 86.88 52 GLU B N 1
ATOM 993 C CA . GLU B 1 52 ? 2.602 -12.5 -14.469 1 86.88 52 GLU B CA 1
ATOM 994 C C . GLU B 1 52 ? 1.902 -11.414 -13.656 1 86.88 52 GLU B C 1
ATOM 996 O O . GLU B 1 52 ? 1.679 -10.305 -14.156 1 86.88 52 GLU B O 1
ATOM 1001 N N . ILE B 1 53 ? 1.638 -11.719 -12.477 1 90.44 53 ILE B N 1
ATOM 1002 C CA . ILE B 1 53 ? 1.065 -10.727 -11.57 1 90.44 53 ILE B CA 1
ATOM 1003 C C . ILE B 1 53 ? 2.121 -9.68 -11.219 1 90.44 53 ILE B C 1
ATOM 1005 O O . ILE B 1 53 ? 3.293 -10.016 -11.023 1 90.44 53 ILE B O 1
ATOM 1009 N N . GLN B 1 54 ? 1.656 -8.469 -11.195 1 92.69 54 GLN B N 1
ATOM 1010 C CA . GLN B 1 54 ? 2.469 -7.371 -10.688 1 92.69 54 GLN B CA 1
ATOM 1011 C C . GLN B 1 54 ? 2.027 -6.961 -9.281 1 92.69 54 GLN B C 1
ATOM 1013 O O . GLN B 1 54 ? 1.11 -6.152 -9.125 1 92.69 54 GLN B O 1
ATOM 1018 N N . PRO B 1 55 ? 2.738 -7.402 -8.328 1 94 55 PRO B N 1
ATOM 1019 C CA . PRO B 1 55 ? 2.262 -7.234 -6.949 1 94 55 PRO B CA 1
ATOM 1020 C C . PRO B 1 55 ? 2.057 -5.77 -6.57 1 94 55 PRO B C 1
ATOM 1022 O O . PRO B 1 55 ? 1.056 -5.422 -5.938 1 94 55 PRO B O 1
ATOM 1025 N N . ILE B 1 56 ? 2.963 -4.938 -6.961 1 96.38 56 ILE B N 1
ATOM 1026 C CA . ILE B 1 56 ? 2.875 -3.523 -6.617 1 96.38 56 ILE B CA 1
ATOM 1027 C C . ILE B 1 56 ? 1.644 -2.908 -7.281 1 96.38 56 ILE B C 1
ATOM 1029 O O . ILE B 1 56 ? 0.865 -2.209 -6.629 1 96.38 56 ILE B O 1
ATOM 1033 N N . LEU B 1 57 ? 1.419 -3.238 -8.539 1 95.88 57 LEU B N 1
ATOM 1034 C CA . LEU B 1 57 ? 0.262 -2.699 -9.242 1 95.88 57 LEU B CA 1
ATOM 1035 C C . LEU B 1 57 ? -1.032 -3.295 -8.703 1 95.88 57 LEU B C 1
ATOM 1037 O O . LEU B 1 57 ? -2.039 -2.592 -8.578 1 95.88 57 LEU B O 1
ATOM 1041 N N . PHE B 1 58 ? -0.931 -4.52 -8.391 1 95.88 58 PHE B N 1
ATOM 1042 C CA . PHE B 1 58 ? -2.105 -5.145 -7.793 1 95.88 58 PHE B CA 1
ATOM 1043 C C . PHE B 1 58 ? -2.5 -4.438 -6.5 1 95.88 58 PHE B C 1
ATOM 1045 O O . PHE B 1 58 ? -3.666 -4.09 -6.305 1 95.88 58 PHE B O 1
ATOM 1052 N N . LEU B 1 59 ? -1.527 -4.207 -5.691 1 96.44 59 LEU B N 1
ATOM 1053 C CA . LEU B 1 59 ? -1.801 -3.561 -4.41 1 96.44 59 LEU B CA 1
ATOM 1054 C C . LEU B 1 59 ? -2.293 -2.131 -4.617 1 96.44 59 LEU B C 1
ATOM 1056 O O . LEU B 1 59 ? -3.205 -1.679 -3.922 1 96.44 59 LEU B O 1
ATOM 1060 N N . ALA B 1 60 ? -1.711 -1.438 -5.566 1 97.38 60 ALA B N 1
ATOM 1061 C CA . ALA B 1 60 ? -2.164 -0.086 -5.883 1 97.38 60 ALA B CA 1
ATOM 1062 C C . ALA B 1 60 ? -3.645 -0.078 -6.262 1 97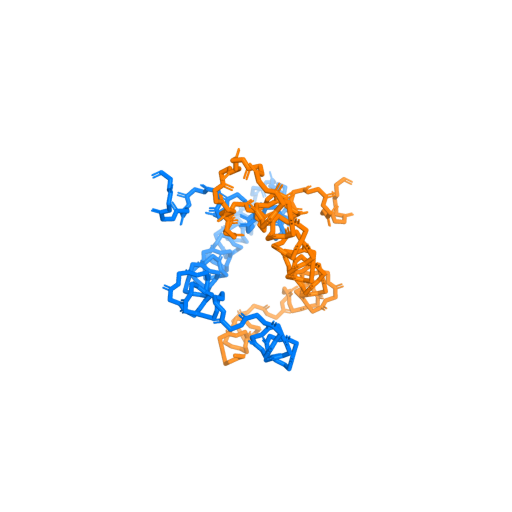.38 60 ALA B C 1
ATOM 1064 O O . ALA B 1 60 ? -4.422 0.718 -5.73 1 97.38 60 ALA B O 1
ATOM 1065 N N . GLN B 1 61 ? -4.016 -0.97 -7.098 1 97.19 61 GLN B N 1
ATOM 1066 C CA . GLN B 1 61 ? -5.398 -1.069 -7.555 1 97.19 61 GLN B CA 1
ATOM 1067 C C . GLN B 1 61 ? -6.328 -1.455 -6.41 1 97.19 61 GLN B C 1
ATOM 1069 O O . GLN B 1 61 ? -7.438 -0.926 -6.297 1 97.19 61 GLN B O 1
ATOM 1074 N N . TYR B 1 62 ? -5.887 -2.367 -5.609 1 97.5 62 TYR B N 1
ATOM 1075 C CA . TYR B 1 62 ? -6.684 -2.758 -4.453 1 97.5 62 TYR B CA 1
ATOM 1076 C C . TYR B 1 62 ? -6.961 -1.562 -3.551 1 97.5 62 TYR B C 1
ATOM 1078 O O . TYR B 1 62 ? -8.102 -1.35 -3.121 1 97.5 62 TYR B O 1
ATOM 1086 N N . LEU B 1 63 ? -5.949 -0.789 -3.248 1 96.94 63 LEU B N 1
ATOM 1087 C CA . LEU B 1 63 ? -6.078 0.389 -2.396 1 96.94 63 LEU B CA 1
ATOM 1088 C C . LEU B 1 63 ? -7.051 1.396 -3.006 1 96.94 63 LEU B C 1
ATOM 1090 O O . LEU B 1 63 ? -7.859 1.992 -2.291 1 96.94 63 LEU B O 1
ATOM 1094 N N . MET B 1 64 ? -6.969 1.583 -4.34 1 96.25 64 MET B N 1
ATOM 1095 C CA . MET B 1 64 ? -7.883 2.5 -5.012 1 96.25 64 MET B CA 1
ATOM 1096 C C . MET B 1 64 ? -9.328 2.049 -4.844 1 96.25 64 MET B C 1
ATOM 1098 O O . MET B 1 64 ? -10.219 2.873 -4.617 1 96.25 64 MET B O 1
ATOM 1102 N N . ARG B 1 65 ? -9.516 0.786 -4.812 1 96.12 65 ARG B N 1
ATOM 1103 C CA . ARG B 1 65 ? -10.867 0.23 -4.789 1 96.12 65 ARG B CA 1
ATOM 1104 C C . ARG B 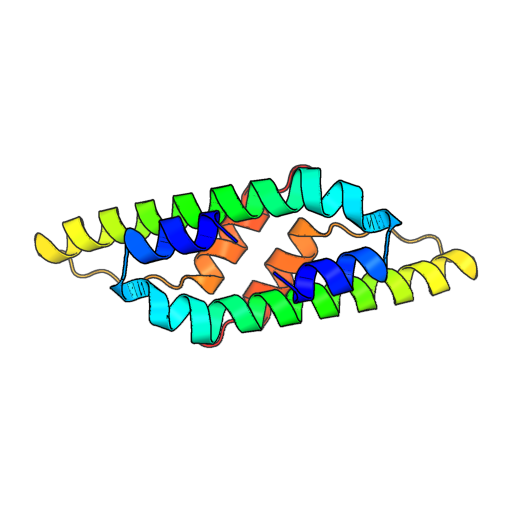1 65 ? -11.406 0.16 -3.363 1 96.12 65 ARG B C 1
ATOM 1106 O O . ARG B 1 65 ? -12.617 0.108 -3.154 1 96.12 65 ARG B O 1
ATOM 1113 N N . HIS B 1 66 ? -10.609 0.128 -2.42 1 94.19 66 HIS B N 1
ATOM 1114 C CA . HIS B 1 66 ? -11.039 -0.09 -1.041 1 94.19 66 HIS B CA 1
ATOM 1115 C C . HIS B 1 66 ? -10.672 1.099 -0.158 1 94.19 66 HIS B C 1
ATOM 1117 O O . HIS B 1 66 ? -10.414 0.934 1.036 1 94.19 66 HIS B O 1
ATOM 1123 N N . ASN B 1 67 ? -10.617 2.188 -0.735 1 89.88 67 ASN B N 1
ATOM 1124 C CA . ASN B 1 67 ? -10.422 3.412 0.032 1 89.88 67 ASN B CA 1
ATOM 1125 C C . ASN B 1 67 ? -11.672 3.779 0.826 1 89.88 67 ASN B C 1
ATOM 1127 O O . ASN B 1 67 ? -12.742 3.994 0.249 1 89.88 67 ASN B O 1
ATOM 1131 N N . PRO B 1 68 ? -11.609 3.777 2.096 1 82.25 68 PRO B N 1
ATOM 1132 C CA . PRO B 1 68 ? -12.797 4.043 2.91 1 82.25 68 PRO B CA 1
ATOM 1133 C C . PRO B 1 68 ? -13.32 5.469 2.748 1 82.25 68 PRO B C 1
ATOM 1135 O O . PRO B 1 68 ? -14.461 5.758 3.119 1 82.25 68 PRO B O 1
ATOM 1138 N N . ASN B 1 69 ? -12.438 6.34 2.365 1 69.69 69 ASN B N 1
ATOM 1139 C CA . ASN B 1 69 ? -12.875 7.719 2.188 1 69.69 69 ASN B CA 1
ATOM 1140 C C . ASN B 1 69 ? -13.305 7.988 0.747 1 69.69 69 ASN B C 1
ATOM 1142 O O . ASN B 1 69 ? -13.453 9.141 0.346 1 69.69 69 ASN B O 1
ATOM 1146 N N . ALA B 1 70 ? -13.672 6.961 0.064 1 60.66 70 ALA B N 1
ATOM 1147 C CA . ALA B 1 70 ? -14.133 7.168 -1.305 1 60.66 70 ALA B CA 1
ATOM 1148 C C . ALA B 1 70 ? -15.531 7.789 -1.32 1 60.66 70 ALA B C 1
ATOM 1150 O O . ALA B 1 70 ? -16.297 7.633 -0.368 1 60.66 70 ALA B O 1
#